Protein AF-A0A5C7EZS6-F1 (afdb_monomer)

Mean predicted aligned error: 6.25 Å

Sequence (97 aa):
MDGSRQLVLECQSRLIHSAADRQLLDFDRQAALQAMGYEYITLTYAQLRDDARHREMAELVGMKLEGRYLEKSALLMERERALRRELFCDWRRLGEV

Foldseek 3Di:
DPPQAAEAEAEDDCVVCVDVVVVVVVVVVVVVCVVVVHHYDYHYPCLLQDPVSVVVVQQVVCCRRPVGHDDDDPVRVVVSVVVSCVVPPDPVCVPPD

Structure (mmCIF, N/CA/C/O backbone):
data_AF-A0A5C7EZS6-F1
#
_entry.id   AF-A0A5C7EZS6-F1
#
loop_
_atom_site.group_PDB
_atom_site.id
_atom_site.type_symbol
_atom_site.label_atom_id
_atom_site.label_alt_id
_atom_site.label_comp_id
_atom_site.label_asym_id
_atom_site.label_entity_id
_atom_site.label_seq_id
_atom_site.pdbx_PDB_ins_code
_atom_site.Cartn_x
_atom_site.Cartn_y
_atom_site.Cartn_z
_atom_site.occupancy
_atom_site.B_iso_or_equiv
_atom_site.auth_seq_id
_atom_site.auth_comp_id
_atom_site.auth_asym_id
_atom_site.auth_atom_id
_atom_site.pdbx_PDB_model_num
ATOM 1 N N . MET A 1 1 ? -20.828 -16.048 10.870 1.00 42.25 1 MET A N 1
ATOM 2 C CA . MET A 1 1 ? -19.558 -15.620 10.256 1.00 42.25 1 MET A CA 1
ATOM 3 C C . MET A 1 1 ? -19.188 -14.328 10.946 1.00 42.25 1 MET A C 1
ATOM 5 O O . MET A 1 1 ? -20.040 -13.452 10.993 1.00 42.25 1 MET A O 1
ATOM 9 N N . ASP A 1 2 ? -18.011 -14.228 11.548 1.00 55.62 2 ASP A N 1
ATOM 10 C CA . ASP A 1 2 ? -17.550 -12.969 12.152 1.00 55.62 2 ASP A CA 1
ATOM 11 C C . ASP A 1 2 ? -17.223 -11.894 11.097 1.00 55.62 2 ASP A C 1
ATOM 13 O O . ASP A 1 2 ? -17.046 -10.736 11.453 1.00 55.62 2 ASP A O 1
ATOM 17 N N . GLY A 1 3 ? -17.252 -12.247 9.801 1.00 51.53 3 GLY A N 1
ATOM 18 C CA . GLY A 1 3 ? -17.581 -11.328 8.704 1.00 51.53 3 GLY A CA 1
ATOM 19 C C . GLY A 1 3 ? -16.635 -10.138 8.573 1.00 51.53 3 GLY A C 1
ATOM 20 O O . GLY A 1 3 ? -17.043 -9.088 8.077 1.00 51.53 3 GLY A O 1
ATOM 21 N N . SER A 1 4 ? -15.392 -10.284 9.037 1.00 67.06 4 SER A N 1
ATOM 22 C CA . SER A 1 4 ? -14.363 -9.266 8.876 1.00 67.06 4 SER A CA 1
ATOM 23 C C . SER A 1 4 ? -14.168 -9.008 7.383 1.00 67.06 4 SER A C 1
ATOM 25 O O . SER A 1 4 ? -13.906 -9.931 6.612 1.00 67.06 4 SER A O 1
ATOM 27 N N . ARG A 1 5 ? -14.361 -7.757 6.946 1.00 73.75 5 ARG A N 1
ATOM 28 C CA . ARG A 1 5 ? -14.089 -7.359 5.560 1.00 73.75 5 ARG A CA 1
ATOM 29 C C . ARG A 1 5 ? -12.635 -7.693 5.246 1.00 73.75 5 ARG A C 1
ATOM 31 O O . ARG A 1 5 ? -11.730 -7.166 5.889 1.00 73.75 5 ARG A O 1
ATOM 38 N N . GLN A 1 6 ? -12.420 -8.574 4.275 1.00 88.69 6 GLN A N 1
ATOM 39 C CA . GLN A 1 6 ? -11.084 -8.976 3.855 1.00 88.69 6 GLN A CA 1
ATOM 40 C C . GLN A 1 6 ? -10.701 -8.163 2.623 1.00 88.69 6 GLN A C 1
ATOM 42 O O . GLN A 1 6 ? -11.369 -8.229 1.592 1.00 88.69 6 GLN A O 1
ATOM 47 N N . LEU A 1 7 ? -9.644 -7.367 2.759 1.00 93.06 7 LEU A N 1
ATOM 48 C CA . LEU A 1 7 ? -9.121 -6.503 1.710 1.00 93.06 7 LEU A CA 1
ATOM 49 C C . LEU A 1 7 ? -7.766 -7.029 1.246 1.00 93.06 7 LEU A C 1
ATOM 51 O O . LEU A 1 7 ? -6.848 -7.189 2.050 1.00 93.06 7 LEU A O 1
ATOM 55 N N . VAL A 1 8 ? -7.632 -7.244 -0.057 1.00 94.19 8 VAL A N 1
ATOM 56 C CA . VAL A 1 8 ? -6.367 -7.566 -0.712 1.00 94.19 8 VAL A CA 1
ATOM 57 C C . VAL A 1 8 ? -5.784 -6.296 -1.323 1.00 94.19 8 VAL A C 1
ATOM 59 O O . VAL A 1 8 ? -6.466 -5.575 -2.053 1.00 94.19 8 VAL A O 1
ATOM 62 N N . LEU A 1 9 ? -4.511 -6.035 -1.030 1.00 93.19 9 LEU A N 1
ATOM 63 C CA . LEU A 1 9 ? -3.719 -4.982 -1.663 1.00 93.19 9 LEU A CA 1
ATOM 64 C C . LEU A 1 9 ? -2.655 -5.641 -2.534 1.00 93.19 9 LEU A C 1
ATOM 66 O O . LEU A 1 9 ? -1.783 -6.334 -2.009 1.00 93.19 9 LEU A O 1
ATOM 70 N N . GLU A 1 10 ? -2.699 -5.419 -3.845 1.00 92.00 10 GLU A N 1
ATOM 71 C CA . GLU A 1 10 ? -1.695 -5.960 -4.765 1.00 92.00 10 GLU A CA 1
ATOM 72 C C . GLU A 1 10 ? -0.923 -4.830 -5.443 1.00 92.00 10 GLU A C 1
ATOM 74 O O . GLU A 1 10 ? -1.502 -3.938 -6.061 1.00 92.00 10 GLU A O 1
ATOM 79 N N . CYS A 1 11 ? 0.406 -4.853 -5.317 1.00 89.69 11 CYS A N 1
ATOM 80 C CA . CYS A 1 11 ? 1.275 -3.896 -5.990 1.00 89.69 11 CYS A CA 1
ATOM 81 C C . CYS A 1 11 ? 1.652 -4.412 -7.379 1.00 89.69 11 CYS A C 1
ATOM 83 O O . CYS A 1 11 ? 2.300 -5.446 -7.523 1.00 89.69 11 CYS A O 1
ATOM 85 N N . GLN A 1 12 ? 1.286 -3.642 -8.392 1.00 83.00 12 GLN A N 1
ATOM 86 C CA . GLN A 1 12 ? 1.486 -3.937 -9.797 1.00 83.00 12 GLN A CA 1
ATOM 87 C C . GLN A 1 12 ? 2.762 -3.249 -10.298 1.00 83.00 12 GLN A C 1
ATOM 89 O O . GLN A 1 12 ? 2.906 -2.021 -10.252 1.00 83.00 12 GLN A O 1
ATOM 94 N N . SER A 1 13 ? 3.711 -4.047 -10.795 1.00 74.44 13 SER A N 1
ATOM 95 C CA . SER A 1 13 ? 4.990 -3.568 -11.331 1.00 74.44 13 SER A CA 1
ATOM 96 C C . SER A 1 13 ? 5.217 -3.988 -12.780 1.00 74.44 13 SER A C 1
ATOM 98 O O . SER A 1 13 ? 5.338 -5.170 -13.097 1.00 74.44 13 SER A O 1
ATOM 100 N N . ARG A 1 14 ? 5.426 -3.012 -13.671 1.00 68.19 14 ARG A N 1
ATOM 101 C CA . ARG A 1 14 ? 5.784 -3.278 -15.078 1.00 68.19 14 ARG A CA 1
ATOM 102 C C . ARG A 1 14 ? 7.058 -4.116 -15.243 1.00 68.19 14 ARG A C 1
ATOM 104 O O . ARG A 1 14 ? 7.211 -4.754 -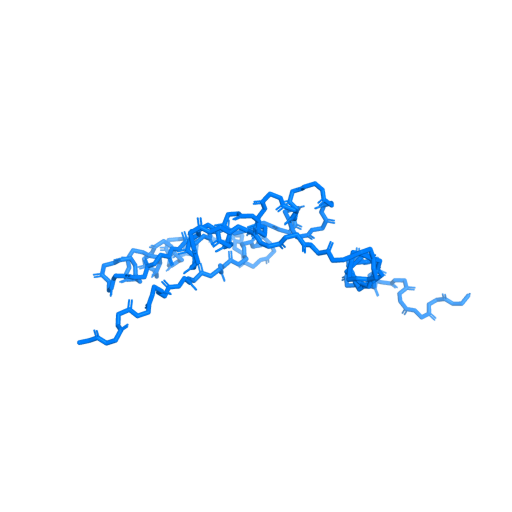16.277 1.00 68.19 14 ARG A O 1
ATOM 111 N N . LEU A 1 15 ? 7.957 -4.122 -14.253 1.00 61.00 15 LEU A N 1
ATOM 112 C CA . LEU A 1 15 ? 9.179 -4.938 -14.272 1.00 61.00 15 LEU A CA 1
ATOM 113 C C . LEU A 1 15 ? 8.889 -6.440 -14.126 1.00 61.00 15 LEU A C 1
ATOM 115 O O . LEU A 1 15 ? 9.682 -7.256 -14.581 1.00 61.00 15 LEU A O 1
ATOM 119 N N . ILE A 1 16 ? 7.761 -6.799 -13.506 1.00 59.66 16 ILE A N 1
ATOM 120 C CA . ILE A 1 16 ? 7.343 -8.187 -13.268 1.00 59.66 16 ILE A CA 1
ATOM 121 C C . ILE A 1 16 ? 6.216 -8.599 -14.239 1.00 59.66 16 ILE A C 1
ATOM 123 O O . ILE A 1 16 ? 6.123 -9.778 -14.581 1.00 59.66 16 ILE A O 1
ATOM 127 N N . HIS A 1 17 ? 5.433 -7.640 -14.760 1.00 56.91 17 HIS A N 1
ATOM 128 C CA . HIS A 1 17 ? 4.273 -7.868 -15.646 1.00 56.91 17 HIS A CA 1
ATOM 129 C C . HIS A 1 17 ? 4.496 -7.441 -17.114 1.00 56.91 17 HIS A C 1
ATOM 131 O O . HIS A 1 17 ? 3.554 -7.047 -17.795 1.00 56.91 17 HIS A O 1
ATOM 137 N N . SER A 1 18 ? 5.727 -7.480 -17.637 1.00 56.69 18 SER A N 1
ATOM 138 C CA . SER A 1 18 ? 6.001 -7.069 -19.030 1.00 56.69 18 SER A CA 1
ATOM 139 C C . SER A 1 18 ? 5.524 -8.066 -20.098 1.00 56.69 18 SER A C 1
ATOM 141 O O . SER A 1 18 ? 5.502 -7.719 -21.278 1.00 56.69 18 SER A O 1
ATOM 143 N N . ALA A 1 19 ? 5.127 -9.281 -19.706 1.00 65.75 19 ALA A N 1
ATOM 144 C CA . ALA A 1 19 ? 4.529 -10.275 -20.594 1.00 65.75 19 ALA A CA 1
ATOM 145 C C . ALA A 1 19 ? 3.001 -10.264 -20.437 1.00 65.75 19 ALA A C 1
ATOM 147 O O . ALA A 1 19 ? 2.503 -10.475 -19.330 1.00 65.75 19 ALA A O 1
ATOM 148 N N . ALA A 1 20 ? 2.274 -10.045 -21.538 1.00 64.62 20 ALA A N 1
ATOM 149 C CA . ALA A 1 20 ? 0.809 -9.954 -21.571 1.00 64.62 20 ALA A CA 1
ATOM 150 C C . ALA A 1 20 ? 0.108 -11.144 -20.884 1.00 64.62 20 ALA A C 1
ATOM 152 O O . ALA A 1 20 ? -0.891 -10.957 -20.195 1.00 64.62 20 ALA A O 1
ATOM 153 N N . ASP A 1 21 ? 0.689 -12.342 -20.978 1.00 70.62 21 ASP A N 1
ATOM 154 C CA . ASP A 1 21 ? 0.152 -13.557 -20.356 1.00 70.62 21 ASP A CA 1
ATOM 155 C C . ASP A 1 21 ? 0.107 -13.473 -18.823 1.00 70.62 21 ASP A C 1
ATOM 157 O O . ASP A 1 21 ? -0.823 -13.980 -18.199 1.00 70.62 21 ASP A O 1
ATOM 161 N N . ARG A 1 22 ? 1.071 -12.790 -18.187 1.00 73.31 22 ARG A N 1
ATOM 162 C CA . ARG A 1 22 ? 1.048 -12.608 -16.725 1.00 73.31 22 ARG A CA 1
ATOM 163 C C . ARG A 1 22 ? -0.048 -11.649 -16.287 1.00 73.31 22 ARG A C 1
ATOM 165 O O . ARG A 1 22 ? -0.633 -11.855 -15.233 1.00 73.31 22 ARG A O 1
ATOM 172 N N . GLN A 1 23 ? -0.339 -10.636 -17.100 1.00 78.38 23 GLN A N 1
ATOM 173 C CA . GLN A 1 23 ? -1.390 -9.674 -16.792 1.00 78.38 23 GLN A CA 1
ATOM 174 C C . GLN A 1 23 ? -2.770 -10.347 -16.782 1.00 78.38 23 GLN A C 1
ATOM 176 O O . GLN A 1 23 ? -3.581 -10.058 -15.908 1.00 78.38 23 GLN A O 1
ATOM 181 N N . LEU A 1 24 ? -3.019 -11.279 -17.709 1.00 82.75 24 LEU A N 1
ATOM 182 C CA . LEU A 1 24 ? -4.250 -12.076 -17.720 1.00 82.75 24 LEU A CA 1
ATOM 183 C C . LEU A 1 24 ? -4.371 -12.960 -16.471 1.00 82.75 24 LEU A C 1
ATOM 185 O O . LEU A 1 24 ? -5.428 -12.988 -15.850 1.00 82.75 24 LEU A O 1
ATOM 189 N N . LEU A 1 25 ? -3.276 -13.597 -16.041 1.00 85.75 25 LEU A N 1
ATOM 190 C CA . LEU A 1 25 ? -3.264 -14.403 -14.814 1.00 85.75 25 LEU A CA 1
ATOM 191 C C . LEU A 1 25 ? -3.556 -13.578 -13.550 1.00 85.75 25 LEU A C 1
ATOM 193 O O . LEU A 1 25 ? -4.187 -14.080 -12.620 1.00 85.75 25 LEU A O 1
ATOM 197 N N . ASP A 1 26 ? -3.100 -12.327 -13.493 1.00 85.19 26 ASP A N 1
ATOM 198 C CA . ASP A 1 26 ? -3.405 -11.437 -12.370 1.00 85.19 26 ASP A CA 1
ATOM 199 C C . ASP A 1 26 ? -4.875 -10.994 -12.387 1.00 85.19 26 ASP A C 1
ATOM 201 O O . ASP A 1 26 ? -5.510 -10.956 -11.333 1.0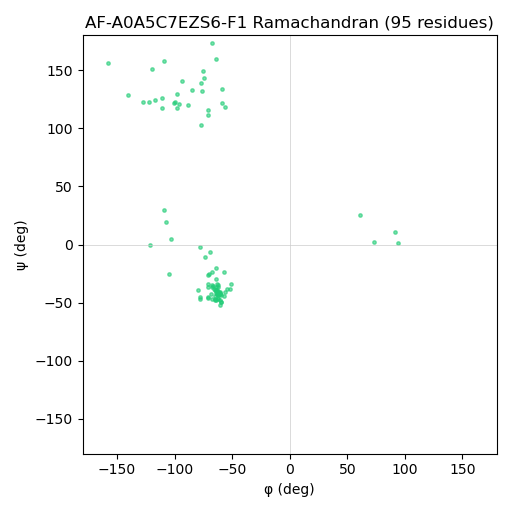0 85.19 26 ASP A O 1
ATOM 205 N N . PHE A 1 27 ? -5.456 -10.761 -13.572 1.00 88.81 27 PHE A N 1
ATOM 206 C CA . PHE A 1 27 ? -6.896 -10.520 -13.704 1.00 88.81 27 PHE A CA 1
ATOM 207 C C . PHE A 1 27 ? -7.731 -11.723 -13.256 1.00 88.81 27 PHE A C 1
ATOM 209 O O . PHE A 1 27 ? -8.695 -11.539 -12.513 1.00 88.81 27 PHE A O 1
ATOM 216 N N . ASP A 1 28 ? -7.347 -12.944 -13.636 1.00 92.50 28 ASP A N 1
ATOM 217 C CA . ASP A 1 28 ? -8.031 -14.164 -13.190 1.00 92.50 28 ASP A CA 1
ATOM 218 C C . ASP A 1 28 ? -7.943 -14.324 -11.666 1.00 92.50 28 ASP A C 1
ATOM 220 O O . ASP A 1 28 ? -8.938 -14.640 -11.005 1.00 92.50 28 ASP A O 1
ATOM 224 N N . ARG A 1 29 ? -6.771 -14.038 -11.076 1.00 91.50 29 ARG A N 1
ATOM 225 C CA . ARG A 1 29 ? -6.581 -14.050 -9.617 1.00 91.50 29 ARG A CA 1
ATOM 226 C C . ARG A 1 29 ? -7.467 -13.014 -8.929 1.00 91.50 29 ARG A C 1
ATOM 228 O O . ARG A 1 29 ? -8.114 -13.338 -7.933 1.00 91.50 29 ARG A O 1
ATOM 235 N N . GLN A 1 30 ? -7.508 -11.789 -9.451 1.00 94.19 30 GLN A N 1
ATOM 236 C CA . GLN A 1 30 ? -8.368 -10.730 -8.934 1.00 94.19 30 GLN A CA 1
ATOM 237 C C . GLN A 1 30 ? -9.843 -11.153 -8.999 1.00 94.19 30 GLN A C 1
ATOM 239 O O . GLN A 1 30 ? -10.545 -11.068 -7.991 1.00 94.19 30 GLN A O 1
ATOM 244 N N . ALA A 1 31 ? -10.306 -11.655 -10.147 1.00 94.31 31 ALA A N 1
ATOM 245 C CA . ALA A 1 31 ? -11.687 -12.087 -10.335 1.00 94.31 31 ALA A CA 1
ATOM 246 C C . ALA A 1 31 ? -12.074 -13.216 -9.366 1.00 94.31 31 ALA A C 1
ATOM 248 O O . ALA A 1 31 ? -13.142 -13.163 -8.754 1.00 94.31 31 ALA A O 1
ATOM 249 N N . ALA A 1 32 ? -11.190 -14.199 -9.168 1.00 95.50 32 ALA A N 1
ATOM 250 C CA . ALA A 1 32 ? -11.406 -15.287 -8.220 1.00 95.50 32 ALA A CA 1
ATOM 251 C C . ALA A 1 32 ? -11.533 -14.781 -6.772 1.00 95.50 32 ALA A C 1
ATOM 253 O O . ALA A 1 32 ? -12.474 -15.151 -6.072 1.00 95.50 32 ALA A O 1
ATOM 254 N N . LEU A 1 33 ? -10.638 -13.889 -6.334 1.00 94.19 33 LEU A N 1
ATOM 255 C CA . LEU A 1 33 ? -10.691 -13.302 -4.990 1.00 94.19 33 LEU A CA 1
ATOM 256 C C . LEU A 1 33 ? -11.967 -12.477 -4.782 1.00 94.19 33 LEU A C 1
ATOM 258 O O . LEU A 1 33 ? -12.633 -12.611 -3.757 1.00 94.19 33 LEU A O 1
ATOM 262 N N . GLN A 1 34 ? -12.364 -11.679 -5.773 1.00 93.38 34 GLN A N 1
ATOM 263 C CA . GLN A 1 34 ? -13.610 -10.917 -5.698 1.00 93.38 34 GLN A CA 1
ATOM 264 C C . GLN A 1 34 ? -14.843 -11.833 -5.644 1.00 93.38 34 GLN A C 1
ATOM 266 O O . GLN A 1 34 ? -15.756 -11.575 -4.861 1.00 93.38 34 GLN A O 1
ATOM 271 N N . ALA A 1 35 ? -14.859 -12.938 -6.399 1.00 94.62 35 ALA A N 1
ATOM 272 C CA . ALA A 1 35 ? -15.932 -13.935 -6.341 1.00 94.62 35 ALA A CA 1
ATOM 273 C C . ALA A 1 35 ? -16.020 -14.638 -4.973 1.00 94.62 35 ALA A C 1
ATOM 275 O O . ALA A 1 35 ? -17.107 -15.014 -4.537 1.00 94.62 35 ALA A O 1
ATOM 276 N N . MET A 1 36 ? -14.891 -14.770 -4.270 1.00 93.50 36 MET A N 1
ATOM 277 C CA . MET A 1 36 ? -14.827 -15.273 -2.892 1.00 93.50 36 MET A CA 1
ATOM 278 C C . MET A 1 36 ? -15.248 -14.228 -1.841 1.00 93.50 36 MET A C 1
ATOM 280 O O . MET A 1 36 ? -15.281 -14.542 -0.653 1.00 93.50 36 MET A O 1
ATOM 284 N N . GLY A 1 37 ? -15.582 -13.002 -2.256 1.00 91.50 37 GLY A N 1
ATOM 285 C CA . GLY A 1 37 ? -16.049 -11.929 -1.377 1.00 91.50 37 GLY A CA 1
ATOM 286 C C . GLY A 1 37 ? -14.949 -11.013 -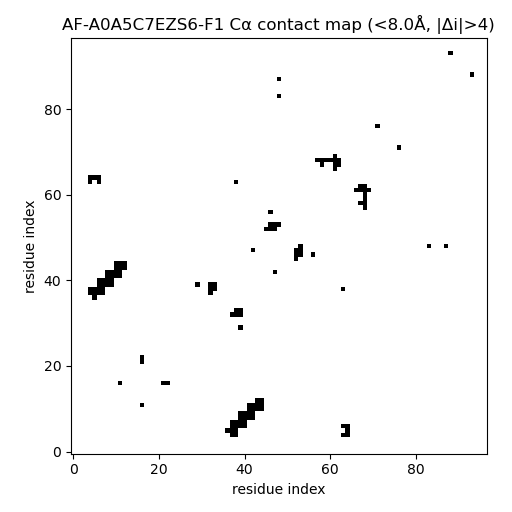0.836 1.00 91.50 37 GLY A C 1
ATOM 287 O O . GLY A 1 37 ? -15.226 -10.209 0.054 1.00 91.50 37 GLY A O 1
ATOM 288 N N . TYR A 1 38 ? -13.722 -11.103 -1.357 1.00 93.06 38 TYR A N 1
ATOM 289 C CA . TYR A 1 38 ? -12.650 -10.176 -0.998 1.00 93.06 38 TYR A CA 1
ATOM 290 C C . TYR A 1 38 ? -12.831 -8.836 -1.709 1.00 93.06 38 TYR A C 1
ATOM 292 O O . TYR A 1 38 ? -13.106 -8.772 -2.910 1.00 93.06 38 TYR A O 1
ATOM 300 N N . GLU A 1 39 ? -12.590 -7.749 -0.983 1.00 92.56 39 GLU A N 1
ATOM 301 C CA . GLU A 1 39 ? -12.296 -6.472 -1.617 1.00 92.56 39 GLU A CA 1
ATOM 302 C C . GLU A 1 39 ? -10.866 -6.485 -2.162 1.00 92.56 39 GLU A C 1
ATOM 304 O O . GLU A 1 39 ? -9.982 -7.143 -1.612 1.00 92.56 39 GLU A O 1
ATOM 309 N N . TYR A 1 40 ? -10.628 -5.752 -3.246 1.00 93.12 40 TYR A N 1
ATOM 310 C CA . TYR A 1 40 ? -9.352 -5.788 -3.949 1.00 93.12 40 TYR 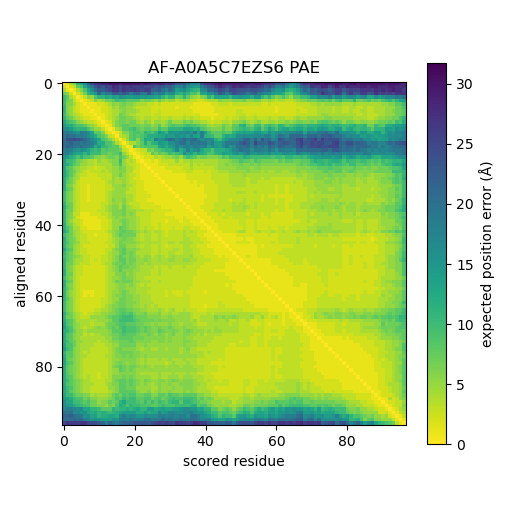A CA 1
ATOM 311 C C . TYR A 1 40 ? -8.954 -4.389 -4.413 1.00 93.12 40 TYR A C 1
ATOM 313 O O . TYR A 1 40 ? -9.747 -3.698 -5.054 1.00 93.12 40 TYR A O 1
ATOM 321 N N . ILE A 1 41 ? -7.728 -3.970 -4.101 1.00 92.94 41 ILE A N 1
ATOM 322 C CA . ILE A 1 41 ? -7.149 -2.706 -4.566 1.00 92.94 41 ILE A CA 1
ATOM 323 C C . ILE A 1 41 ? -5.797 -2.994 -5.213 1.00 92.94 41 ILE A C 1
ATOM 325 O O . ILE A 1 41 ? -4.872 -3.499 -4.577 1.00 92.94 41 ILE A O 1
ATOM 329 N N . THR A 1 42 ? -5.671 -2.599 -6.475 1.00 91.19 42 THR A N 1
ATOM 330 C CA . THR A 1 42 ? -4.393 -2.560 -7.187 1.00 91.19 42 THR A CA 1
ATOM 331 C C . THR A 1 42 ? -3.666 -1.254 -6.894 1.00 91.19 42 THR A C 1
ATOM 333 O O . THR A 1 42 ? -4.247 -0.173 -7.022 1.00 91.19 42 THR A O 1
ATOM 336 N N . LEU A 1 43 ? -2.383 -1.345 -6.567 1.00 91.19 43 LEU A N 1
ATOM 337 C CA . LEU A 1 43 ? -1.506 -0.217 -6.280 1.00 91.19 43 LEU A CA 1
ATOM 338 C C . LEU A 1 43 ? -0.336 -0.189 -7.253 1.00 91.19 43 LEU A C 1
ATOM 340 O O . LEU A 1 43 ? 0.134 -1.215 -7.726 1.00 91.19 43 LEU A O 1
ATOM 344 N N . THR A 1 44 ? 0.180 1.000 -7.515 1.00 89.38 44 THR A N 1
ATOM 345 C CA . THR A 1 44 ? 1.392 1.205 -8.310 1.00 89.38 44 THR A CA 1
ATOM 346 C C . THR A 1 44 ? 2.540 1.664 -7.423 1.00 89.38 44 THR A C 1
ATOM 348 O O . THR A 1 44 ? 2.332 2.287 -6.381 1.00 89.38 44 THR A O 1
ATOM 351 N N . TYR A 1 45 ? 3.774 1.461 -7.886 1.00 88.88 45 TYR A N 1
ATOM 352 C CA . TYR A 1 45 ? 4.959 2.020 -7.227 1.00 88.88 45 TYR A CA 1
ATOM 353 C C . TYR A 1 45 ? 4.838 3.535 -6.973 1.00 88.88 45 TYR A C 1
ATOM 355 O O . TYR A 1 45 ? 5.219 4.018 -5.911 1.00 88.88 45 TYR A O 1
ATOM 363 N N . ALA A 1 46 ? 4.253 4.289 -7.912 1.00 88.94 46 ALA A N 1
ATOM 364 C CA . ALA A 1 46 ? 4.055 5.729 -7.757 1.00 88.94 46 ALA A CA 1
ATOM 365 C C . ALA A 1 46 ? 3.104 6.075 -6.600 1.00 88.94 46 ALA A C 1
ATOM 367 O O . ALA A 1 46 ? 3.344 7.057 -5.908 1.00 88.94 46 ALA A O 1
ATOM 368 N N . GLN A 1 47 ? 2.059 5.274 -6.366 1.00 91.94 47 GLN A N 1
ATOM 369 C CA . GLN A 1 47 ? 1.144 5.471 -5.235 1.00 91.94 47 GLN A CA 1
ATOM 370 C C . GLN A 1 47 ? 1.783 5.132 -3.886 1.00 91.94 47 GLN A C 1
ATOM 372 O O . GLN A 1 47 ? 1.379 5.689 -2.875 1.00 91.94 47 GLN A O 1
ATOM 377 N N . LEU A 1 48 ? 2.783 4.248 -3.857 1.00 91.06 48 LEU A N 1
ATOM 378 C CA . LEU A 1 48 ? 3.544 3.963 -2.637 1.00 91.06 48 LEU A CA 1
ATOM 379 C C . LEU A 1 48 ? 4.610 5.035 -2.355 1.00 91.06 48 LEU A C 1
ATOM 381 O O . LEU A 1 48 ? 4.836 5.419 -1.203 1.00 91.06 48 LEU A O 1
ATOM 385 N N . ARG A 1 49 ? 5.269 5.523 -3.412 1.00 90.94 49 ARG A N 1
ATOM 386 C CA . ARG A 1 49 ? 6.378 6.478 -3.314 1.00 90.94 49 ARG A CA 1
ATOM 387 C C . ARG A 1 49 ? 5.919 7.909 -3.052 1.00 90.94 49 ARG A C 1
ATOM 389 O O . ARG A 1 49 ? 6.535 8.573 -2.228 1.00 90.94 49 ARG A O 1
ATOM 396 N N . ASP A 1 50 ? 4.896 8.391 -3.750 1.00 92.56 50 ASP A N 1
ATOM 397 C CA . ASP A 1 50 ? 4.436 9.780 -3.645 1.00 92.56 50 ASP A CA 1
ATOM 398 C C . ASP A 1 50 ? 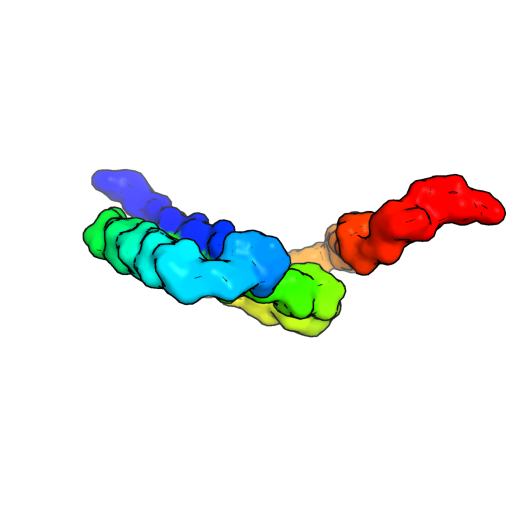3.636 10.024 -2.358 1.00 92.56 50 ASP A C 1
ATOM 400 O O . ASP A 1 50 ? 2.740 9.252 -2.023 1.00 92.56 50 ASP A O 1
ATOM 404 N N . ASP A 1 51 ? 3.955 11.098 -1.632 1.00 90.94 51 ASP A N 1
ATOM 405 C CA . ASP A 1 51 ? 3.373 11.375 -0.314 1.00 90.94 51 ASP A CA 1
ATOM 406 C C . ASP A 1 51 ? 1.868 11.620 -0.339 1.00 90.94 51 ASP A C 1
ATOM 408 O O . ASP A 1 51 ? 1.162 11.093 0.525 1.00 90.94 51 ASP A O 1
ATOM 412 N N . ALA A 1 52 ? 1.376 12.364 -1.328 1.00 92.56 52 ALA A N 1
ATOM 413 C CA . ALA A 1 52 ? -0.045 12.651 -1.454 1.00 92.56 52 ALA A CA 1
ATOM 414 C C . ALA A 1 52 ? -0.811 11.391 -1.870 1.00 92.56 52 ALA A C 1
ATOM 416 O O . ALA A 1 52 ? -1.797 11.021 -1.234 1.00 92.56 52 ALA A O 1
ATOM 417 N N . ARG A 1 53 ? -0.305 10.658 -2.867 1.00 94.44 53 ARG A N 1
ATOM 418 C CA . ARG A 1 53 ? -0.959 9.429 -3.345 1.00 94.44 53 ARG A CA 1
ATOM 419 C C . ARG A 1 53 ? -0.951 8.313 -2.305 1.00 94.44 53 ARG A C 1
ATOM 421 O O . ARG A 1 53 ? -1.920 7.564 -2.202 1.00 94.44 53 ARG A O 1
ATOM 428 N N . HIS A 1 54 ? 0.117 8.199 -1.518 1.00 94.25 54 HIS A N 1
ATOM 429 C CA . HIS A 1 54 ? 0.168 7.251 -0.408 1.00 94.25 54 HIS A CA 1
ATOM 430 C C . HIS A 1 54 ? -0.890 7.583 0.642 1.00 94.25 54 HIS A C 1
ATOM 432 O O . HIS A 1 54 ? -1.522 6.683 1.197 1.00 94.25 54 HIS A O 1
ATOM 438 N N . ARG A 1 55 ? -1.101 8.875 0.912 1.00 94.38 55 ARG A N 1
ATOM 439 C CA . ARG A 1 55 ? -2.122 9.325 1.851 1.00 94.38 55 ARG A CA 1
ATOM 440 C C . ARG A 1 55 ? -3.532 8.986 1.361 1.00 94.38 55 ARG A C 1
ATOM 442 O O . ARG A 1 55 ? -4.280 8.378 2.120 1.00 94.38 55 ARG A O 1
ATOM 449 N N . GLU A 1 56 ? -3.846 9.281 0.102 1.00 95.00 56 GLU A N 1
ATOM 450 C CA . GLU A 1 56 ? -5.117 8.896 -0.537 1.00 95.00 56 GLU A CA 1
ATOM 451 C C . GLU A 1 56 ? -5.347 7.374 -0.480 1.00 95.00 56 GLU A C 1
ATOM 453 O O . GLU A 1 56 ? -6.446 6.903 -0.186 1.00 95.00 56 GLU A O 1
ATOM 458 N N . MET A 1 57 ? -4.292 6.585 -0.705 1.00 95.12 57 MET A N 1
ATOM 459 C CA . MET A 1 57 ? -4.347 5.125 -0.612 1.00 95.12 57 MET A CA 1
ATOM 460 C C . MET A 1 57 ? -4.644 4.657 0.816 1.00 95.12 57 MET A C 1
ATOM 462 O O . MET A 1 57 ? -5.527 3.827 1.022 1.00 95.12 57 MET A O 1
ATOM 466 N N . ALA A 1 58 ? -3.947 5.209 1.811 1.00 94.06 58 ALA A N 1
ATOM 467 C CA . ALA A 1 58 ? -4.165 4.859 3.210 1.00 94.06 58 ALA A CA 1
ATOM 468 C C . ALA A 1 58 ? -5.590 5.215 3.669 1.00 94.06 58 ALA A C 1
ATOM 470 O O . ALA A 1 58 ? -6.200 4.456 4.423 1.00 94.06 58 ALA A O 1
ATOM 471 N N . GLU A 1 59 ? -6.136 6.331 3.182 1.00 95.19 59 GLU A N 1
ATOM 472 C CA . GLU A 1 59 ? -7.527 6.715 3.419 1.00 95.19 59 GLU A CA 1
ATOM 473 C C . GLU A 1 59 ? -8.501 5.715 2.804 1.00 95.19 59 GLU A C 1
ATOM 475 O O . GLU A 1 59 ? -9.393 5.234 3.502 1.00 95.19 59 GLU A O 1
ATOM 480 N N . LEU A 1 60 ? -8.294 5.327 1.542 1.00 94.88 60 LEU A N 1
ATOM 481 C CA . LEU A 1 60 ? -9.105 4.303 0.888 1.00 94.88 60 LEU A CA 1
ATOM 482 C C . LEU A 1 60 ? -9.078 2.977 1.665 1.00 94.88 60 LEU A C 1
ATOM 484 O O . LEU A 1 60 ? -10.132 2.388 1.896 1.00 94.88 60 LEU A O 1
ATOM 488 N N . VAL A 1 61 ? -7.904 2.530 2.119 1.00 93.38 61 VAL A N 1
ATOM 489 C CA . VAL A 1 61 ? -7.759 1.308 2.930 1.00 93.38 61 VAL A CA 1
ATOM 490 C C . VAL A 1 61 ? -8.537 1.408 4.241 1.00 93.38 61 VAL A C 1
ATOM 492 O O . VAL A 1 61 ? -9.300 0.496 4.562 1.00 93.38 61 VAL A O 1
ATOM 495 N N . GLY A 1 62 ? -8.404 2.521 4.970 1.00 93.12 62 GLY A N 1
ATOM 496 C CA . GLY A 1 62 ? -9.165 2.758 6.200 1.00 93.12 62 GLY A CA 1
ATOM 497 C C . GLY A 1 62 ? -10.675 2.764 5.952 1.00 93.12 62 GLY A C 1
ATOM 498 O O . GLY A 1 62 ? -11.434 2.118 6.673 1.00 93.12 62 GLY A O 1
ATOM 499 N N . MET A 1 63 ? -11.120 3.405 4.868 1.00 92.75 63 MET A N 1
ATOM 500 C CA . MET A 1 63 ? -12.526 3.398 4.460 1.00 92.75 63 MET A CA 1
ATOM 501 C C . MET A 1 63 ? -13.045 1.986 4.160 1.00 92.75 63 MET A C 1
ATOM 503 O O . MET A 1 63 ? -14.164 1.659 4.552 1.00 92.75 63 MET A O 1
ATOM 507 N N . LYS A 1 64 ? -12.258 1.134 3.491 1.00 91.06 64 LYS A N 1
ATOM 508 C CA . LYS A 1 64 ? -12.667 -0.244 3.175 1.00 91.06 64 LYS A CA 1
ATOM 509 C C . LYS A 1 64 ? -12.711 -1.146 4.412 1.00 91.06 64 LYS A C 1
ATOM 511 O O . LYS A 1 64 ? -13.691 -1.864 4.605 1.00 91.06 64 LYS A O 1
ATOM 516 N N . LEU A 1 65 ? -11.688 -1.085 5.264 1.00 88.56 65 LEU A N 1
ATOM 517 C CA . LEU A 1 65 ? -11.571 -1.961 6.435 1.00 88.56 65 LEU A CA 1
ATOM 518 C C . LEU A 1 65 ? -12.465 -1.520 7.600 1.00 88.56 65 LEU A C 1
ATOM 520 O O . LEU A 1 65 ? -13.178 -2.340 8.172 1.00 88.56 65 LEU A O 1
ATOM 524 N N . GLU A 1 66 ? -12.458 -0.229 7.928 1.00 87.75 66 GLU A N 1
ATOM 525 C CA . GLU A 1 66 ? -13.070 0.305 9.153 1.00 87.75 66 GLU A CA 1
ATOM 526 C C . GLU A 1 66 ? -14.162 1.352 8.890 1.00 87.75 66 GLU A C 1
ATOM 528 O O . GLU A 1 66 ? -14.749 1.895 9.826 1.00 87.75 66 GLU A O 1
ATOM 533 N N . GLY A 1 67 ? -14.449 1.673 7.625 1.00 90.94 67 GLY A N 1
ATOM 534 C CA . GLY A 1 67 ? -15.405 2.727 7.270 1.00 90.94 67 GLY A CA 1
ATOM 535 C C . GLY A 1 67 ? -14.893 4.147 7.523 1.00 90.94 67 GLY A C 1
ATOM 536 O O . GLY A 1 67 ? -15.639 5.096 7.292 1.00 90.94 67 GLY A O 1
ATOM 537 N N . ARG A 1 68 ? -13.648 4.308 7.995 1.00 93.12 68 ARG A N 1
ATOM 538 C CA . ARG A 1 68 ? -12.995 5.604 8.213 1.00 93.12 68 ARG A CA 1
ATOM 539 C C . ARG A 1 68 ? -11.476 5.487 8.235 1.00 93.12 68 ARG A C 1
ATOM 541 O O . ARG A 1 68 ? -10.924 4.453 8.595 1.00 93.12 68 ARG A O 1
ATOM 548 N N . TYR A 1 69 ? -10.809 6.594 7.939 1.00 93.94 69 TYR A N 1
ATOM 549 C CA . TYR A 1 69 ? -9.385 6.758 8.194 1.00 93.94 69 TYR A CA 1
ATOM 550 C C 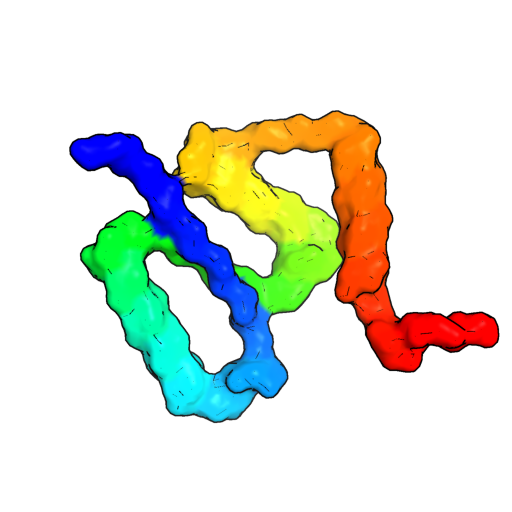. TYR A 1 69 ? -9.146 7.418 9.558 1.00 93.94 69 TYR A C 1
ATOM 552 O O . TYR A 1 69 ? -9.875 8.332 9.949 1.00 93.94 69 TYR A O 1
ATOM 560 N N . LEU A 1 70 ? -8.120 6.965 10.281 1.00 92.06 70 LEU A N 1
ATOM 561 C CA . LEU A 1 70 ? -7.684 7.576 11.535 1.00 92.06 70 LEU A CA 1
ATOM 562 C C . LEU A 1 70 ? -6.457 8.451 11.295 1.00 92.06 70 LEU A C 1
ATOM 564 O O . LEU A 1 70 ? -5.417 7.966 10.847 1.00 92.06 70 LEU A O 1
ATOM 568 N N . GLU A 1 71 ? -6.572 9.732 11.641 1.00 93.00 71 GLU A N 1
ATOM 569 C CA . GLU A 1 71 ? -5.457 10.666 11.533 1.00 93.00 71 GLU A CA 1
ATOM 570 C C . GLU A 1 71 ? -4.259 10.228 12.369 1.00 93.00 71 GLU A C 1
ATOM 572 O O . GLU A 1 71 ? -4.367 9.873 13.546 1.00 93.00 71 GLU A O 1
ATOM 577 N N . LYS A 1 72 ? -3.082 10.298 11.751 1.00 93.94 72 LYS A N 1
ATOM 578 C CA . LYS A 1 72 ? -1.814 10.028 12.424 1.00 93.94 72 LYS A CA 1
ATOM 579 C C . LYS A 1 72 ? -1.450 11.200 13.326 1.00 93.94 72 LYS A C 1
ATOM 581 O O . LYS A 1 72 ? -1.631 12.358 12.968 1.00 93.94 72 LYS A O 1
ATOM 586 N N . SER A 1 73 ? -0.856 10.908 14.480 1.00 96.44 73 SER A N 1
ATOM 587 C CA . SER A 1 73 ? -0.191 11.945 15.270 1.00 96.44 73 SER A CA 1
ATOM 588 C C . SER A 1 73 ? 1.004 12.522 14.501 1.00 96.44 73 SER A C 1
ATOM 590 O O . SER A 1 73 ? 1.563 11.863 13.619 1.00 96.44 73 SER A O 1
ATOM 592 N N . ALA A 1 74 ? 1.454 13.723 14.873 1.00 96.38 74 ALA A N 1
ATOM 593 C CA . ALA A 1 74 ? 2.625 14.349 14.254 1.00 96.38 74 ALA A CA 1
ATOM 594 C C . ALA A 1 74 ? 3.873 13.441 14.292 1.00 96.38 74 ALA A C 1
ATOM 596 O O . ALA A 1 74 ? 4.609 13.355 13.311 1.00 96.38 74 ALA A O 1
ATOM 597 N N . LEU A 1 75 ? 4.069 12.697 15.389 1.00 97.31 75 LEU A N 1
ATOM 598 C CA . LEU A 1 75 ? 5.165 11.735 15.520 1.00 97.31 75 LEU A CA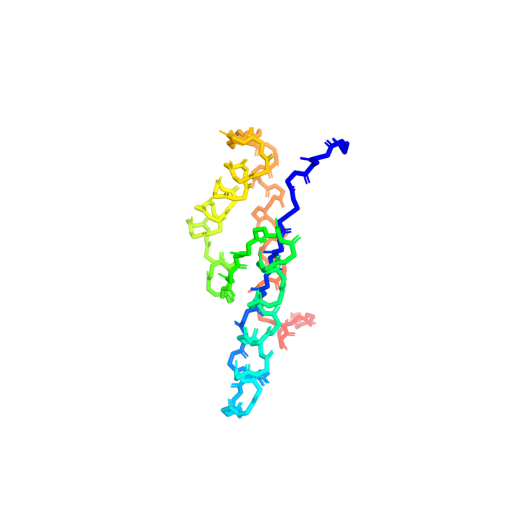 1
ATOM 599 C C . LEU A 1 75 ? 5.041 10.577 14.519 1.00 97.31 75 LEU A C 1
ATOM 601 O O . LEU A 1 75 ? 6.029 10.211 13.888 1.00 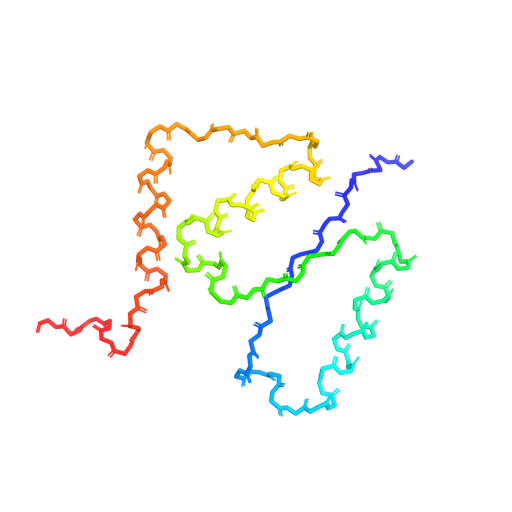97.31 75 LEU A O 1
ATOM 605 N N . LEU A 1 76 ? 3.843 10.009 14.352 1.00 96.44 76 LEU A N 1
ATOM 606 C CA . LEU A 1 76 ? 3.611 8.928 13.390 1.00 96.44 76 LEU A CA 1
ATOM 607 C C . LEU A 1 76 ? 3.790 9.405 11.947 1.00 96.44 76 LEU A C 1
ATOM 609 O O . LEU A 1 76 ? 4.363 8.680 11.137 1.00 96.44 76 LEU A O 1
ATOM 613 N N . MET A 1 77 ? 3.358 10.630 11.634 1.00 94.62 77 MET A N 1
ATOM 614 C CA . MET A 1 77 ? 3.586 11.229 10.317 1.00 94.62 77 MET A CA 1
ATOM 615 C C . MET A 1 77 ? 5.080 11.397 10.015 1.00 94.62 77 MET A C 1
ATOM 617 O O . MET A 1 77 ? 5.503 11.130 8.892 1.00 94.62 77 MET A O 1
ATOM 621 N N . GLU A 1 78 ? 5.886 11.815 10.994 1.00 95.75 78 GLU A N 1
ATOM 622 C CA . GLU A 1 78 ? 7.333 11.962 10.799 1.00 95.75 78 GLU A CA 1
ATOM 623 C C . GLU A 1 78 ? 8.023 10.605 10.612 1.00 95.75 78 GLU A C 1
ATOM 625 O O . GLU A 1 78 ? 8.842 10.442 9.708 1.00 95.75 78 GLU A O 1
ATOM 630 N N . ARG A 1 79 ? 7.651 9.598 11.414 1.00 97.25 79 ARG A N 1
ATOM 631 C CA . ARG A 1 79 ? 8.197 8.236 11.286 1.00 97.25 79 ARG A CA 1
ATOM 632 C C . ARG A 1 79 ? 7.828 7.586 9.958 1.00 97.25 79 ARG A C 1
ATOM 634 O O . ARG A 1 79 ? 8.683 6.956 9.345 1.00 97.25 79 ARG A O 1
ATOM 641 N N . GLU A 1 80 ? 6.600 7.787 9.486 1.00 95.00 80 GLU A N 1
ATOM 642 C CA . GLU A 1 80 ? 6.190 7.354 8.150 1.00 95.00 80 GLU A CA 1
ATOM 643 C C . GLU A 1 80 ? 7.041 8.002 7.058 1.00 95.00 80 GLU A C 1
ATOM 645 O O . GLU A 1 80 ? 7.552 7.302 6.185 1.00 95.00 80 GLU A O 1
ATOM 650 N N . ARG A 1 81 ? 7.217 9.328 7.106 1.00 92.50 81 ARG A N 1
ATOM 651 C CA . ARG A 1 81 ? 8.031 10.038 6.114 1.00 92.50 81 ARG A CA 1
ATOM 652 C C . ARG A 1 81 ? 9.477 9.550 6.121 1.00 92.50 81 ARG A C 1
ATOM 654 O O . ARG A 1 81 ? 10.047 9.357 5.052 1.00 92.50 81 ARG A O 1
ATOM 661 N N . ALA A 1 82 ? 10.063 9.319 7.297 1.00 94.12 82 ALA A N 1
ATOM 662 C CA . ALA A 1 82 ? 11.409 8.763 7.417 1.00 94.12 82 ALA A CA 1
ATOM 663 C C . ALA A 1 82 ? 11.511 7.366 6.786 1.00 94.12 82 ALA A C 1
ATOM 665 O O . ALA A 1 82 ? 12.327 7.168 5.888 1.00 94.12 82 ALA A O 1
ATOM 666 N N . LEU A 1 83 ? 10.617 6.446 7.162 1.00 94.44 83 LEU A N 1
ATOM 667 C CA . LEU A 1 83 ? 10.599 5.085 6.624 1.00 94.44 83 LEU A CA 1
ATOM 668 C C . LEU A 1 83 ? 10.411 5.074 5.103 1.00 94.44 83 LEU A C 1
ATOM 670 O O . LEU A 1 83 ? 11.095 4.349 4.387 1.00 94.44 83 LEU A O 1
ATOM 674 N N . ARG A 1 84 ? 9.497 5.893 4.580 1.00 93.75 84 ARG A N 1
ATOM 675 C CA . ARG A 1 84 ? 9.236 5.948 3.137 1.00 93.75 84 ARG A CA 1
ATOM 676 C C . ARG A 1 84 ? 10.426 6.517 2.363 1.00 93.75 84 ARG A C 1
ATOM 678 O O . ARG A 1 84 ? 10.718 6.019 1.279 1.00 93.75 84 ARG A O 1
ATOM 685 N N . ARG A 1 85 ? 11.163 7.486 2.921 1.00 89.50 85 ARG A N 1
ATOM 686 C CA . ARG A 1 85 ? 12.429 7.954 2.327 1.00 89.50 85 ARG A CA 1
ATOM 687 C C . ARG A 1 85 ? 13.471 6.840 2.252 1.00 89.50 85 ARG A C 1
ATOM 689 O O . ARG A 1 85 ? 14.143 6.739 1.233 1.00 89.50 85 ARG A O 1
ATOM 696 N N . GLU A 1 86 ? 13.582 6.008 3.284 1.00 90.94 86 GLU A N 1
ATOM 697 C CA . GLU A 1 86 ? 14.508 4.867 3.304 1.00 90.94 86 GLU A CA 1
ATOM 698 C C . GLU A 1 86 ? 14.098 3.785 2.293 1.00 90.94 86 GLU A C 1
ATOM 700 O O . GLU A 1 86 ? 14.916 3.345 1.489 1.00 90.94 86 GLU A O 1
ATOM 705 N N . LEU A 1 87 ? 12.818 3.403 2.265 1.00 91.25 87 LEU A N 1
ATOM 706 C CA . LEU A 1 87 ? 12.314 2.350 1.377 1.00 91.25 87 LEU A CA 1
ATOM 707 C C . LEU A 1 87 ? 12.349 2.740 -0.105 1.00 91.25 87 LEU A C 1
ATOM 709 O O . LEU A 1 87 ? 12.620 1.891 -0.952 1.00 91.25 87 LEU A O 1
ATOM 713 N N . PHE A 1 88 ? 12.076 4.004 -0.434 1.00 90.75 88 PHE A N 1
ATOM 714 C CA . PHE A 1 88 ? 11.959 4.478 -1.818 1.00 90.75 88 PHE A CA 1
ATOM 715 C C . PHE A 1 88 ? 13.141 5.343 -2.277 1.00 90.75 88 PHE A C 1
ATOM 717 O O . PHE A 1 88 ? 13.015 6.086 -3.257 1.00 90.75 88 PHE A O 1
ATOM 724 N N . CYS A 1 89 ? 14.285 5.253 -1.590 1.00 88.12 89 CYS A N 1
ATOM 725 C CA . CYS A 1 89 ? 15.541 5.830 -2.063 1.00 88.12 89 CYS A CA 1
ATOM 726 C C . CYS A 1 89 ? 16.068 5.103 -3.315 1.00 88.12 89 CYS A C 1
ATOM 728 O O . CYS A 1 89 ? 15.521 4.088 -3.753 1.00 88.12 89 CYS A O 1
ATOM 730 N N . ASP A 1 90 ? 17.140 5.625 -3.912 1.00 86.81 90 ASP A N 1
ATOM 731 C CA . ASP A 1 90 ? 17.858 4.889 -4.950 1.00 86.81 90 ASP A CA 1
ATOM 732 C C . ASP A 1 90 ? 18.730 3.807 -4.307 1.00 86.81 90 ASP A C 1
ATOM 734 O O . ASP A 1 90 ? 19.803 4.085 -3.772 1.00 86.81 90 ASP A O 1
ATOM 738 N N . TRP A 1 91 ? 18.269 2.560 -4.383 1.00 87.19 91 TRP A N 1
ATOM 739 C CA . TRP A 1 91 ? 18.958 1.423 -3.775 1.00 87.19 91 TRP A CA 1
ATOM 740 C C . TRP A 1 91 ? 20.329 1.154 -4.398 1.00 87.19 91 TRP A C 1
ATOM 742 O O . TRP A 1 91 ? 21.168 0.530 -3.757 1.00 87.19 91 TRP A O 1
ATOM 752 N N . ARG A 1 92 ? 20.594 1.638 -5.619 1.00 84.94 92 ARG A N 1
ATOM 753 C CA . ARG A 1 92 ? 21.922 1.512 -6.242 1.00 84.94 92 ARG A CA 1
ATOM 754 C C . ARG A 1 92 ? 22.975 2.344 -5.523 1.00 84.94 92 ARG A C 1
ATOM 756 O O . ARG A 1 92 ? 24.150 2.031 -5.627 1.00 84.94 92 ARG A O 1
ATOM 763 N N . ARG A 1 93 ? 22.535 3.381 -4.810 1.00 81.69 93 ARG A N 1
ATOM 764 C CA . ARG A 1 93 ? 23.379 4.328 -4.076 1.00 81.69 93 ARG A CA 1
ATOM 765 C C . ARG A 1 93 ? 23.379 4.061 -2.572 1.00 81.69 93 ARG A C 1
ATOM 767 O O . ARG A 1 93 ? 23.931 4.835 -1.794 1.00 81.69 93 ARG A O 1
ATOM 774 N N . LEU A 1 94 ? 22.722 2.983 -2.143 1.00 80.38 94 LEU A N 1
ATOM 775 C CA . LEU A 1 94 ? 22.624 2.616 -0.740 1.00 80.38 94 LEU A CA 1
ATOM 776 C C . LEU A 1 94 ? 23.994 2.123 -0.250 1.00 80.38 94 LEU A C 1
ATOM 778 O O . LEU A 1 94 ? 24.462 1.068 -0.670 1.00 80.38 94 LEU A O 1
ATOM 782 N N . GLY A 1 95 ? 24.633 2.893 0.634 1.00 70.56 95 GLY A N 1
ATOM 783 C CA . GLY A 1 95 ? 25.975 2.599 1.153 1.00 70.56 95 GLY A CA 1
ATOM 784 C C . GLY A 1 95 ? 27.125 3.284 0.405 1.00 70.56 95 GLY A C 1
ATOM 785 O O . GLY A 1 95 ? 28.276 3.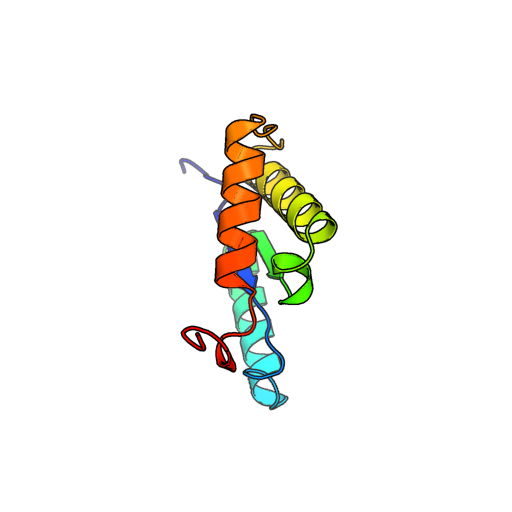092 0.792 1.00 70.56 95 GLY A O 1
ATOM 786 N N . GLU A 1 96 ? 26.840 4.096 -0.619 1.00 73.12 96 GLU A N 1
ATOM 787 C CA . GLU A 1 96 ? 27.826 5.032 -1.171 1.00 73.12 96 GLU A CA 1
ATOM 788 C C . GLU A 1 96 ? 28.053 6.160 -0.147 1.00 73.12 96 GLU A C 1
ATOM 790 O O . GLU A 1 96 ? 27.112 6.880 0.198 1.00 73.12 96 GLU A O 1
ATOM 795 N N . VAL A 1 97 ? 29.280 6.253 0.381 1.00 58.50 97 VAL A N 1
ATOM 796 C CA . VAL A 1 97 ? 29.732 7.281 1.341 1.00 58.50 97 VAL A CA 1
ATOM 797 C C . VAL A 1 97 ? 30.273 8.497 0.604 1.00 58.50 97 VAL A C 1
ATOM 799 O O . VAL A 1 97 ? 31.060 8.292 -0.348 1.00 58.50 97 VAL A O 1
#

Solvent-accessible surface area (backbone atoms only — not comparable to full-atom values): 5854 Å² total; per-residue (Å²): 127,90,74,72,69,49,74,46,79,45,78,57,48,70,90,81,47,73,48,71,71,53,50,53,52,51,50,52,50,49,52,53,42,43,75,73,65,36,45,78,44,83,41,41,66,64,37,69,66,37,70,66,47,31,49,56,48,52,38,51,51,23,36,68,66,70,71,45,61,78,84,69,53,74,68,55,51,52,52,50,53,52,51,50,53,66,75,64,47,67,71,91,54,65,84,71,128

pLDDT: mean 86.4, std 12.04, range [42.25, 97.31]

Secondary structure (DSSP, 8-state):
---PPPEEEEEE-TTT--SHHHHHHHHHHHHHHHHTT-EEEEEEHHHHHSHHHHHHHHHHHHHHHHSSPPPPPHHHHHHHHHHHHHHTS-GGGTT--

Nearest PDB structures (foldseek):
  4q1t-assembly1_C  TM=5.625E-01  e=6.206E-01  Burkholderia thailandensis E264
  4q1t-assembly1_A  TM=5.637E-01  e=1.057E+00  Burkholderia thailandensis E264
  4q1t-assembly1_B  TM=5.643E-01  e=1.057E+00  Burkholderia thailandensis E264
  8zpj-assembly1_A-1  TM=5.178E-01  e=7.090E-01  Escherichia coli K-12
  4q1t-assembly1_D  TM=5.684E-01  e=1.475E+00  Burkholderia thailandensis E264

Radius of gyration: 16.59 Å; Cα contacts (8 Å, |Δi|>4): 69; chains: 1; bounding box: 49×30×37 Å